Protein AF-A0A662KQP1-F1 (afdb_monomer)

Foldseek 3Di:
DWDKDKDDQVVVVQKDKDWDADPPDPPRNDTDIDIDGDIDIGTD

Secondary structure (DSSP, 8-state):
---EEEE-TTTTT-EEEEEE--TT-TTTTSSEEEEEE--EEEE-

Mean predicted aligned error: 3.43 Å

pLDDT: mean 96.1, std 5.4, range [67.31, 98.56]

Radius of gyration: 15.24 Å; Cα contacts (8 Å, |Δi|>4): 68; chains: 1; bounding box: 30×13×43 Å

Nearest PDB structures (foldseek):
  8cd1-assembly1_j  TM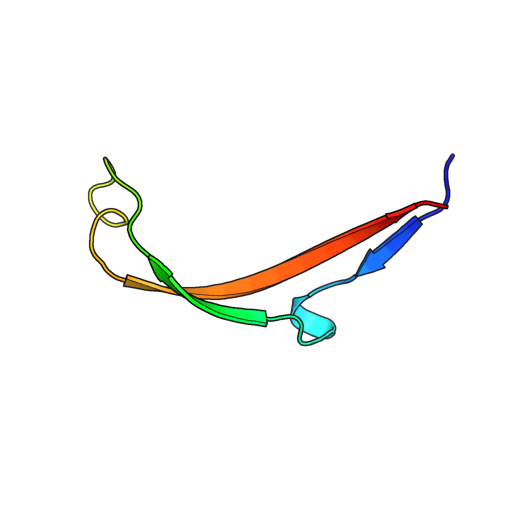=4.259E-01  e=6.363E+00  Pseudomonas aeruginosa PAO1
  4p24-assembly1_E  TM=2.296E-01  e=8.563E+00  Staphylococcus aureus subsp. aureus Mu50

Solvent-accessible surface area (backbone atoms only — not comparable to full-atom values): 2819 Å² total; per-residue (Å²): 132,84,62,67,51,80,45,56,11,74,85,70,66,42,58,52,73,49,72,51,64,43,82,98,35,89,77,56,37,42,84,45,70,51,78,47,59,55,66,49,76,49,73,116

Sequence (44 aa):
MMSYIEIDGWRANIRFSSAHIIPEYDKCGRLHGHTYAIHAKIYG

Structure (mmCIF, N/CA/C/O backbone):
data_AF-A0A662KQP1-F1
#
_entry.id   AF-A0A662KQP1-F1
#
loop_
_atom_site.group_PDB
_atom_site.id
_atom_site.type_symbol
_atom_site.label_atom_id
_atom_site.label_alt_id
_atom_site.label_comp_id
_atom_site.label_asym_id
_atom_site.label_entity_id
_atom_site.label_seq_id
_atom_site.pdbx_PDB_ins_code
_atom_site.Cartn_x
_atom_site.Cartn_y
_atom_site.Cartn_z
_atom_site.occupancy
_atom_site.B_iso_or_equiv
_atom_site.auth_seq_id
_atom_site.auth_comp_id
_atom_site.auth_asym_id
_atom_site.auth_atom_id
_atom_site.pdbx_PDB_model_num
ATOM 1 N N . MET A 1 1 ? -0.712 -2.143 28.310 1.00 67.31 1 MET A N 1
ATOM 2 C CA . MET A 1 1 ? -0.899 -2.542 26.899 1.00 67.31 1 MET A CA 1
ATOM 3 C C . MET A 1 1 ? -1.918 -1.584 26.308 1.00 67.31 1 MET A C 1
ATOM 5 O O . MET A 1 1 ? -3.011 -1.524 26.851 1.00 67.31 1 MET A O 1
ATOM 9 N N . MET A 1 2 ? -1.547 -0.772 25.312 1.00 79.88 2 MET A N 1
ATOM 10 C CA . MET A 1 2 ? -2.512 0.112 24.641 1.00 79.88 2 MET A CA 1
ATOM 11 C C . MET A 1 2 ? -3.411 -0.737 23.742 1.00 79.88 2 MET A C 1
ATOM 13 O O . MET A 1 2 ? -2.908 -1.535 22.947 1.00 79.88 2 MET A O 1
ATOM 17 N N . SER A 1 3 ? -4.724 -0.594 23.899 1.00 91.44 3 SER A N 1
ATOM 18 C CA . SER A 1 3 ? -5.710 -1.193 23.001 1.00 91.44 3 SER A CA 1
ATOM 19 C C . SER A 1 3 ? -5.655 -0.518 21.633 1.00 91.44 3 SER A C 1
ATOM 21 O O . SER A 1 3 ? -5.453 0.692 21.546 1.00 91.44 3 SER A O 1
ATOM 23 N N . TYR A 1 4 ? -5.856 -1.294 20.569 1.00 96.12 4 TYR A N 1
ATOM 24 C CA . TYR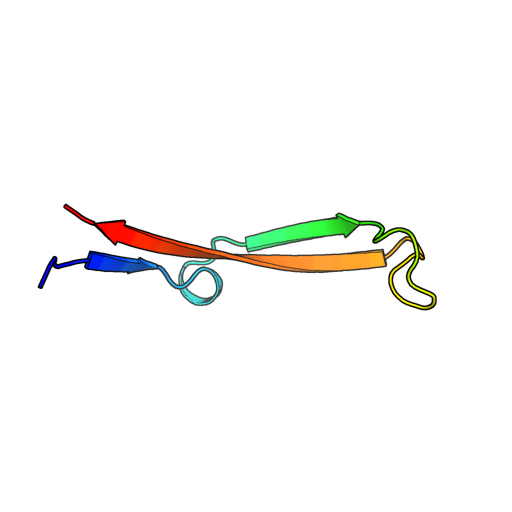 A 1 4 ? -5.968 -0.767 19.214 1.00 96.12 4 TYR A CA 1
ATOM 25 C C . TYR A 1 4 ? -7.041 -1.502 18.417 1.00 96.12 4 TYR A C 1
ATOM 27 O O . TYR A 1 4 ? -7.380 -2.648 18.715 1.00 96.12 4 TYR A O 1
ATOM 35 N N . ILE A 1 5 ? -7.543 -0.830 17.386 1.00 97.19 5 ILE A N 1
ATOM 36 C CA . ILE A 1 5 ? -8.392 -1.415 16.349 1.00 97.19 5 ILE A CA 1
ATOM 37 C C . ILE A 1 5 ? -7.520 -1.690 15.128 1.00 97.19 5 ILE A C 1
ATOM 39 O O . ILE A 1 5 ? -6.727 -0.840 14.721 1.00 97.19 5 ILE A O 1
ATOM 43 N N . GLU A 1 6 ? -7.673 -2.871 14.538 1.00 97.69 6 GLU A N 1
ATOM 44 C CA . GLU A 1 6 ? -6.988 -3.260 1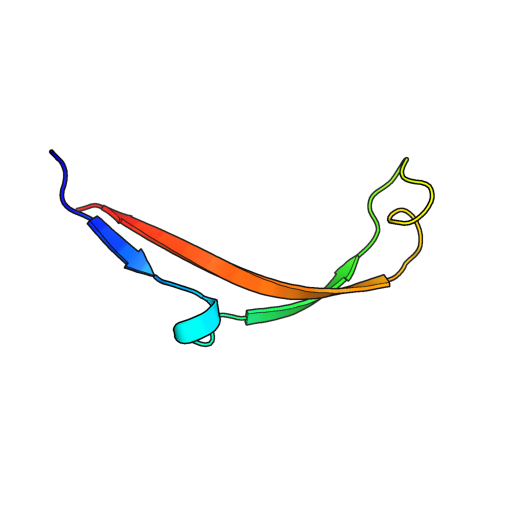3.309 1.00 97.69 6 GLU A CA 1
ATOM 45 C C . GLU A 1 6 ? -7.941 -3.207 12.114 1.00 97.69 6 GLU A C 1
ATOM 47 O O . GLU A 1 6 ? -9.065 -3.708 12.168 1.00 97.69 6 GLU A O 1
ATOM 52 N N . ILE A 1 7 ? -7.471 -2.600 11.028 1.00 98.00 7 ILE A N 1
ATOM 53 C CA . ILE A 1 7 ? -8.161 -2.521 9.746 1.00 98.00 7 ILE A CA 1
ATOM 54 C C . ILE A 1 7 ? -7.371 -3.339 8.728 1.00 98.00 7 ILE A C 1
ATOM 56 O O . ILE A 1 7 ? -6.242 -3.000 8.365 1.00 98.00 7 ILE A O 1
ATOM 60 N N . ASP A 1 8 ? -8.005 -4.396 8.228 1.00 98.38 8 ASP A N 1
ATOM 61 C CA . ASP A 1 8 ? -7.540 -5.155 7.073 1.00 98.38 8 ASP A CA 1
ATOM 62 C C . ASP A 1 8 ? -8.088 -4.525 5.783 1.00 98.38 8 ASP A C 1
ATOM 64 O O . ASP A 1 8 ? -9.272 -4.665 5.467 1.00 98.38 8 ASP A O 1
ATOM 68 N N . GLY A 1 9 ? -7.225 -3.847 5.022 1.00 98.44 9 GLY A N 1
ATOM 69 C CA . GLY A 1 9 ? -7.605 -3.168 3.782 1.00 98.44 9 GLY A CA 1
ATOM 70 C C . GLY A 1 9 ? -8.139 -4.091 2.686 1.00 98.44 9 GLY A C 1
ATOM 71 O O . GLY A 1 9 ? -8.981 -3.668 1.888 1.00 98.44 9 GLY A O 1
ATOM 72 N N . TRP A 1 10 ? -7.726 -5.364 2.654 1.00 98.31 10 TRP A N 1
ATOM 73 C CA . TRP A 1 10 ? -8.262 -6.325 1.688 1.00 98.31 10 TRP A CA 1
ATOM 74 C C . TRP A 1 10 ? -9.721 -6.625 1.998 1.00 98.31 10 TRP A C 1
ATOM 76 O O . TRP A 1 10 ? -10.569 -6.526 1.107 1.00 98.31 10 TRP A O 1
ATOM 86 N N . ARG A 1 11 ? -10.025 -6.925 3.264 1.00 98.25 11 ARG A N 1
ATOM 87 C CA . ARG A 1 11 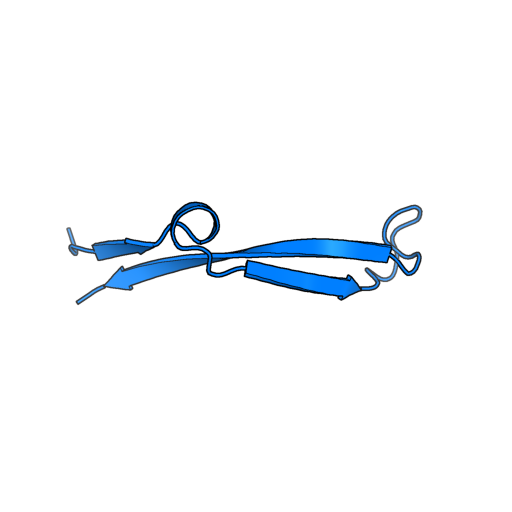? -11.387 -7.250 3.715 1.00 98.25 11 ARG A CA 1
ATOM 88 C C . ARG A 1 11 ? -12.301 -6.027 3.724 1.00 98.25 11 ARG A C 1
ATOM 90 O O . ARG A 1 11 ? -13.457 -6.144 3.335 1.00 98.25 11 ARG A O 1
ATOM 97 N N . ALA A 1 12 ? -11.776 -4.863 4.100 1.00 97.75 12 ALA A N 1
ATOM 98 C CA . ALA A 1 12 ? -12.518 -3.604 4.164 1.00 97.75 12 ALA A CA 1
ATOM 99 C C . ALA A 1 12 ? -12.680 -2.898 2.803 1.00 97.75 12 ALA A C 1
ATOM 101 O O . ALA A 1 12 ? -13.301 -1.843 2.735 1.00 97.75 12 ALA A O 1
ATOM 102 N N . ASN A 1 13 ? -12.126 -3.460 1.721 1.00 97.81 13 ASN A N 1
ATOM 103 C CA . ASN A 1 13 ? -12.128 -2.859 0.382 1.00 97.81 13 ASN A CA 1
ATOM 104 C C . ASN A 1 13 ? -11.482 -1.456 0.328 1.00 97.81 13 ASN A C 1
ATOM 106 O O . ASN A 1 13 ? -11.860 -0.616 -0.485 1.00 97.81 13 ASN A O 1
ATOM 110 N N . ILE A 1 14 ? -10.470 -1.220 1.168 1.00 98.25 14 ILE A N 1
ATOM 111 C CA . ILE A 1 14 ? -9.643 -0.008 1.138 1.00 98.25 14 ILE A CA 1
ATOM 112 C C . ILE A 1 14 ? -8.445 -0.304 0.241 1.00 98.25 14 ILE A C 1
ATOM 114 O O . ILE A 1 14 ? -7.344 -0.627 0.698 1.00 98.25 14 ILE A O 1
ATOM 118 N N . ARG A 1 15 ? -8.709 -0.287 -1.065 1.00 98.56 15 ARG A N 1
ATOM 119 C CA . ARG A 1 15 ? -7.765 -0.691 -2.106 1.00 98.56 15 ARG A CA 1
ATOM 120 C C . ARG A 1 15 ? -7.683 0.367 -3.194 1.00 98.56 15 ARG A C 1
ATOM 122 O O . ARG A 1 15 ? -8.651 1.080 -3.441 1.00 98.56 15 ARG A O 1
ATOM 129 N N . PHE A 1 16 ? -6.551 0.420 -3.880 1.00 98.56 16 PHE A N 1
ATOM 130 C CA . PHE A 1 16 ? -6.381 1.221 -5.088 1.00 98.56 16 PHE A CA 1
ATOM 131 C C . PHE A 1 16 ? -5.498 0.479 -6.088 1.00 98.56 16 PHE A C 1
ATOM 133 O O . PHE A 1 16 ? -4.590 -0.257 -5.704 1.00 98.56 16 PHE A O 1
ATOM 140 N N . SER A 1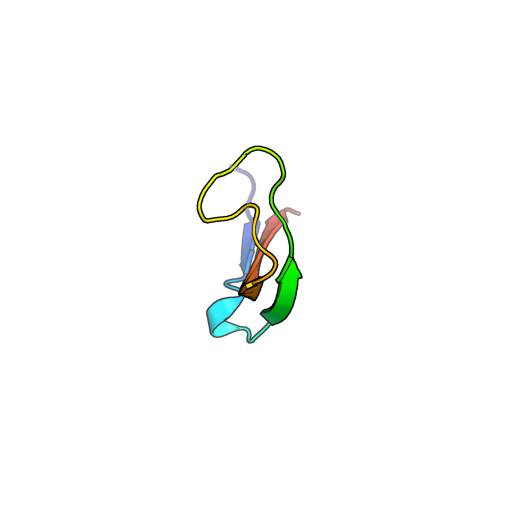 17 ? -5.756 0.670 -7.377 1.00 98.56 17 SER A N 1
ATOM 141 C CA . SER A 1 17 ? -4.900 0.149 -8.442 1.00 98.56 17 SER A CA 1
ATOM 142 C C . SER A 1 17 ? -4.069 1.292 -9.006 1.00 98.56 17 SER A C 1
ATOM 144 O O . SER A 1 17 ? -4.604 2.364 -9.281 1.00 98.56 17 SER A O 1
ATOM 146 N N . SER A 1 18 ? -2.763 1.079 -9.154 1.00 98.38 18 SER A N 1
ATOM 147 C CA . SER A 1 18 ? -1.851 2.105 -9.663 1.00 98.38 18 SER A CA 1
ATOM 148 C C . SER A 1 18 ? -0.732 1.496 -10.497 1.00 98.38 18 SER A C 1
ATOM 150 O O . SER A 1 18 ? -0.340 0.346 -10.280 1.00 98.38 18 SER A O 1
ATOM 152 N N . ALA A 1 19 ? -0.211 2.292 -11.430 1.00 98.31 19 ALA A N 1
ATOM 153 C CA . ALA A 1 19 ? 1.051 2.028 -12.100 1.00 98.31 19 ALA A CA 1
ATOM 154 C C . ALA A 1 19 ? 2.201 2.715 -11.348 1.00 98.31 19 ALA A C 1
ATOM 156 O O . ALA A 1 19 ? 2.033 3.795 -10.782 1.00 98.31 19 ALA A O 1
ATOM 157 N N . HIS A 1 20 ? 3.377 2.094 -11.340 1.00 97.56 20 HIS A N 1
ATOM 158 C CA . HIS A 1 20 ? 4.567 2.608 -10.667 1.00 97.56 20 HIS A CA 1
ATOM 159 C C . HIS A 1 20 ? 5.860 2.125 -11.335 1.00 97.56 20 HIS A C 1
ATOM 161 O O . HIS A 1 20 ? 5.857 1.225 -12.182 1.00 97.56 20 HIS A O 1
ATOM 167 N N . ILE A 1 21 ? 6.964 2.749 -10.933 1.00 98.06 21 ILE A N 1
ATOM 168 C CA . ILE A 1 21 ? 8.337 2.378 -11.273 1.00 98.06 21 ILE A CA 1
ATOM 169 C C . ILE A 1 21 ? 9.126 2.377 -9.965 1.00 98.06 21 ILE A C 1
ATOM 171 O O . ILE A 1 21 ? 9.014 3.325 -9.189 1.00 98.06 21 ILE A O 1
ATOM 175 N N . ILE A 1 22 ? 9.939 1.343 -9.740 1.00 97.31 22 ILE A N 1
ATOM 176 C CA . ILE A 1 22 ? 10.928 1.321 -8.656 1.00 97.31 22 ILE A CA 1
ATOM 177 C C . ILE A 1 22 ? 12.311 1.474 -9.299 1.00 97.31 22 ILE A C 1
ATOM 179 O O . ILE A 1 22 ? 12.804 0.500 -9.874 1.00 97.31 22 ILE A O 1
ATOM 183 N N . PRO A 1 23 ? 12.925 2.673 -9.268 1.00 96.19 23 PRO A N 1
ATOM 184 C CA . PRO A 1 23 ? 14.233 2.898 -9.877 1.00 96.19 23 PRO A CA 1
ATOM 185 C C . PRO A 1 23 ? 15.272 1.887 -9.382 1.00 96.19 23 PRO A C 1
ATOM 187 O O . PRO A 1 23 ? 15.167 1.398 -8.263 1.00 96.19 23 PRO A O 1
ATOM 190 N N . GLU A 1 24 ? 16.268 1.586 -10.220 1.00 96.31 24 GLU A N 1
ATOM 191 C CA . GLU A 1 24 ? 17.407 0.703 -9.893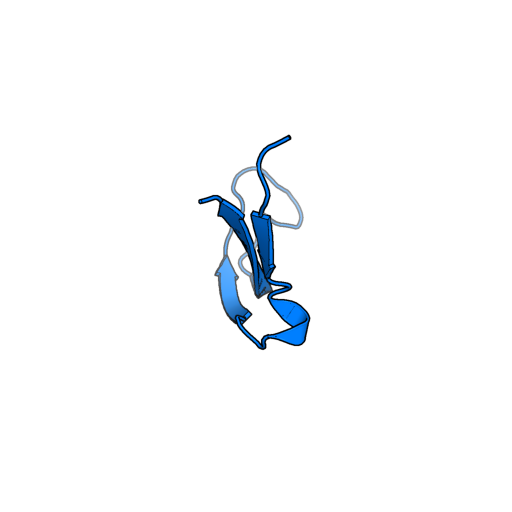 1.00 96.31 24 GLU A CA 1
ATOM 192 C C . GLU A 1 24 ? 17.080 -0.803 -9.769 1.00 96.31 24 GLU A C 1
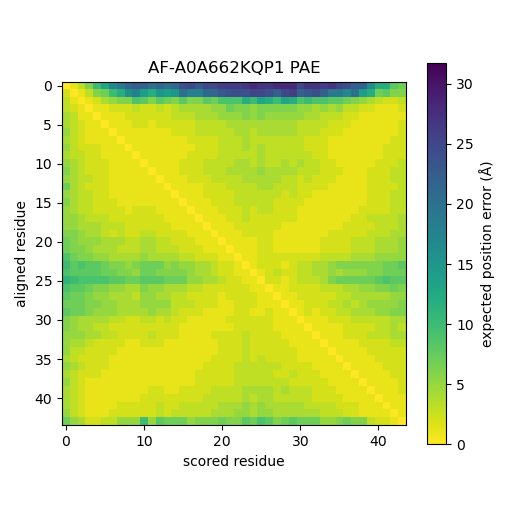ATOM 194 O O . GLU A 1 24 ? 17.954 -1.600 -9.439 1.00 96.31 24 GLU A O 1
ATOM 199 N N . TYR A 1 25 ? 15.856 -1.232 -10.104 1.00 95.75 25 TYR A N 1
ATOM 200 C CA . TYR A 1 25 ? 15.476 -2.652 -10.161 1.00 95.75 25 TYR A CA 1
ATOM 201 C C . TYR A 1 25 ? 15.311 -3.154 -11.604 1.00 95.75 25 TYR A C 1
ATOM 203 O O . TYR A 1 25 ? 14.562 -2.572 -12.382 1.00 95.75 25 TYR A O 1
ATOM 211 N N . ASP A 1 26 ? 15.885 -4.312 -11.946 1.00 94.06 26 ASP A N 1
ATOM 212 C CA . ASP A 1 26 ? 15.815 -4.858 -13.318 1.00 94.06 26 ASP A CA 1
ATOM 213 C C . ASP A 1 26 ? 14.385 -5.157 -13.798 1.00 94.06 26 ASP A C 1
ATOM 215 O O . ASP A 1 26 ? 13.968 -4.775 -14.898 1.00 94.06 26 ASP A O 1
ATOM 219 N N . LYS A 1 27 ? 13.615 -5.881 -12.977 1.00 94.19 27 LYS A N 1
ATOM 220 C CA . LYS A 1 27 ? 12.237 -6.268 -13.314 1.00 94.19 27 LYS A CA 1
ATOM 221 C C . LYS A 1 27 ? 11.239 -5.184 -12.906 1.00 94.19 27 LYS A C 1
ATOM 223 O O . LYS A 1 27 ? 10.401 -4.797 -13.716 1.00 94.19 27 LYS A O 1
ATOM 228 N N . CYS A 1 28 ? 11.336 -4.692 -11.669 1.00 96.19 28 CYS A N 1
ATOM 229 C CA . CYS A 1 28 ? 10.390 -3.724 -11.098 1.00 96.19 28 CYS A CA 1
ATOM 230 C C . CYS A 1 28 ? 10.685 -2.258 -11.466 1.00 96.19 28 CYS A C 1
ATOM 232 O O . CYS A 1 28 ? 9.849 -1.395 -11.205 1.00 96.19 28 CYS A O 1
ATOM 234 N N . GLY A 1 29 ? 11.827 -1.964 -12.092 1.00 96.06 29 GLY A N 1
ATOM 235 C CA . GLY A 1 29 ? 12.141 -0.637 -12.632 1.00 96.06 29 GLY A CA 1
ATOM 236 C C . GLY A 1 29 ? 11.500 -0.345 -13.985 1.00 96.06 29 GLY A C 1
ATOM 237 O O . GLY A 1 29 ? 11.608 0.763 -14.497 1.00 96.06 29 GLY A O 1
ATOM 238 N N . ARG A 1 30 ? 10.787 -1.311 -14.566 1.00 96.56 30 ARG A N 1
ATOM 239 C CA . ARG A 1 30 ? 9.924 -1.089 -15.731 1.00 96.56 30 ARG A CA 1
ATOM 240 C C . ARG A 1 30 ? 8.576 -0.559 -15.258 1.00 96.56 30 ARG A C 1
ATOM 242 O O . ARG A 1 30 ? 8.108 -0.951 -14.191 1.00 96.56 30 ARG A O 1
ATOM 249 N N . LEU A 1 31 ? 7.922 0.272 -16.067 1.00 97.81 31 LEU A N 1
ATOM 250 C CA . LEU A 1 31 ? 6.550 0.689 -15.783 1.00 97.81 31 LEU A CA 1
ATOM 251 C C . LEU A 1 31 ? 5.635 -0.543 -15.747 1.00 97.81 31 LEU A C 1
ATOM 253 O O . LEU A 1 31 ? 5.551 -1.297 -16.715 1.00 97.81 31 LEU A O 1
ATOM 257 N N . HIS A 1 32 ? 4.965 -0.742 -14.619 1.00 98.06 32 HIS A N 1
ATOM 258 C CA . HIS A 1 32 ? 3.998 -1.815 -14.400 1.00 98.06 32 HIS A CA 1
ATOM 259 C C . HIS A 1 32 ? 3.004 -1.383 -13.319 1.00 98.06 32 HIS A C 1
ATOM 261 O O . HIS A 1 32 ? 3.122 -0.278 -12.796 1.00 98.06 32 HIS A O 1
ATOM 267 N N . GLY A 1 33 ? 2.022 -2.213 -12.974 1.00 97.88 33 GLY A N 1
ATOM 268 C CA . GLY A 1 33 ? 1.032 -1.851 -11.962 1.00 97.88 33 GLY A CA 1
ATOM 269 C C . GLY A 1 33 ? 0.613 -3.006 -11.074 1.00 97.88 33 GLY A C 1
ATOM 270 O O . GLY A 1 33 ? 0.852 -4.170 -11.396 1.00 97.88 33 GLY A O 1
ATOM 271 N N . HIS A 1 34 ? -0.026 -2.646 -9.964 1.00 98.31 34 HIS A N 1
ATOM 272 C CA . HIS A 1 34 ? -0.571 -3.568 -8.972 1.00 98.31 34 HIS A CA 1
ATOM 273 C C . HIS A 1 34 ? -1.873 -3.023 -8.391 1.00 98.31 34 HIS A C 1
ATOM 275 O O . HIS A 1 34 ? -2.189 -1.837 -8.511 1.00 98.31 34 HIS A O 1
ATOM 281 N N . THR A 1 35 ? -2.610 -3.904 -7.720 1.00 98.56 35 THR A N 1
ATOM 282 C CA . THR A 1 35 ? -3.621 -3.490 -6.746 1.00 98.56 35 THR A CA 1
ATOM 283 C C . THR A 1 35 ? -2.982 -3.497 -5.367 1.00 98.56 35 THR A C 1
ATOM 285 O O . THR A 1 35 ? -2.392 -4.495 -4.960 1.00 98.56 35 THR A O 1
ATOM 288 N N . TYR A 1 36 ? -3.111 -2.385 -4.661 1.00 98.56 36 TYR A N 1
ATOM 289 C CA . TYR A 1 36 ? -2.603 -2.168 -3.316 1.00 98.56 36 TYR A CA 1
ATOM 290 C C . TYR A 1 36 ? -3.775 -2.110 -2.339 1.00 98.56 36 TYR A C 1
ATOM 292 O O . TYR A 1 36 ? -4.866 -1.667 -2.701 1.00 98.56 36 TYR A O 1
ATOM 300 N N . ALA A 1 37 ? -3.544 -2.520 -1.095 1.00 98.56 37 ALA A N 1
ATOM 301 C CA . ALA A 1 37 ? -4.482 -2.355 0.009 1.00 98.56 37 ALA A CA 1
ATOM 302 C C . ALA A 1 37 ? -3.823 -1.566 1.140 1.00 98.56 37 ALA A C 1
ATOM 304 O O . ALA A 1 37 ? -2.622 -1.702 1.380 1.00 98.56 37 ALA A O 1
ATOM 305 N N . ILE A 1 38 ? -4.612 -0.750 1.837 1.00 98.38 38 ILE A N 1
ATOM 306 C CA . ILE A 1 38 ? -4.142 0.025 2.988 1.00 98.38 38 ILE A CA 1
ATOM 307 C C . ILE A 1 38 ? -4.593 -0.676 4.267 1.00 98.38 38 ILE A C 1
ATOM 309 O O . I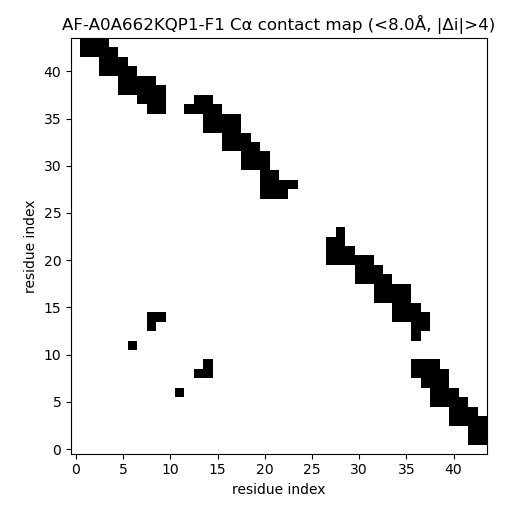LE A 1 38 ? -5.786 -0.788 4.539 1.00 98.38 38 ILE A O 1
ATOM 313 N N . HIS A 1 39 ? -3.625 -1.127 5.060 1.00 98.38 39 HIS A N 1
ATOM 314 C CA . HIS A 1 39 ? -3.840 -1.678 6.398 1.00 98.38 39 HIS A CA 1
ATOM 315 C C . HIS A 1 39 ? -3.546 -0.607 7.450 1.00 98.38 39 HIS A C 1
ATOM 317 O O . HIS A 1 39 ? -2.624 0.190 7.270 1.00 98.38 39 HIS A O 1
ATOM 323 N N . ALA A 1 40 ? -4.293 -0.592 8.555 1.00 97.88 40 ALA A N 1
ATOM 324 C CA . ALA A 1 40 ? -4.086 0.390 9.618 1.00 97.88 40 ALA A CA 1
ATOM 325 C C . ALA A 1 40 ? -4.287 -0.210 11.012 1.00 97.88 40 ALA A C 1
ATOM 327 O O . ALA A 1 40 ? -5.126 -1.087 11.211 1.00 97.88 40 ALA A O 1
ATOM 328 N N . LYS A 1 41 ? -3.539 0.312 11.988 1.00 97.75 41 LYS A N 1
ATOM 329 C CA . LYS A 1 41 ? -3.778 0.106 13.420 1.00 97.75 41 LYS A CA 1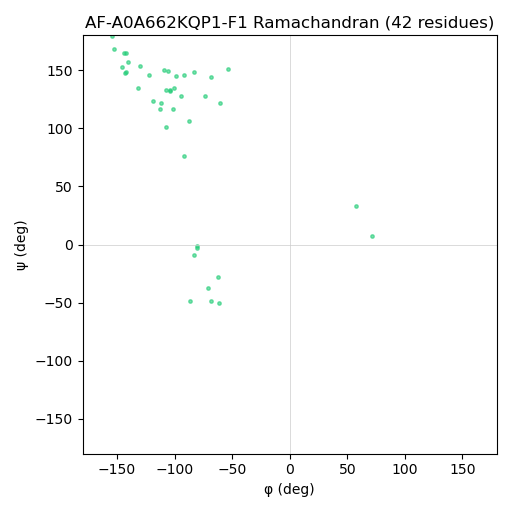
ATOM 330 C C . LYS A 1 41 ? -4.055 1.458 14.058 1.00 97.75 41 LYS A C 1
ATOM 332 O O . LYS A 1 41 ? -3.247 2.374 13.918 1.00 97.75 41 LYS A O 1
ATOM 337 N N . ILE A 1 42 ? -5.202 1.583 14.717 1.00 96.69 42 ILE A N 1
ATOM 338 C CA . ILE A 1 42 ? -5.673 2.830 15.325 1.00 96.69 42 ILE A CA 1
ATOM 339 C C . ILE A 1 42 ? -5.643 2.664 16.839 1.00 96.69 42 ILE A C 1
ATOM 341 O O . ILE A 1 42 ? -6.280 1.757 17.371 1.00 96.69 42 ILE A O 1
ATOM 345 N N . TYR A 1 43 ? -4.903 3.538 17.511 1.00 96.25 43 TYR A N 1
ATOM 346 C CA . TYR A 1 43 ? -4.713 3.549 18.961 1.00 96.25 43 TYR A CA 1
ATOM 347 C C . TYR A 1 43 ? -5.513 4.703 19.578 1.00 96.25 43 TYR A C 1
ATOM 349 O O . TYR A 1 43 ? -5.679 5.739 18.930 1.00 96.25 43 TYR A O 1
ATOM 357 N N . GLY A 1 44 ? -5.980 4.526 20.814 1.00 90.06 44 GLY A N 1
ATOM 358 C CA . GLY A 1 44 ? -6.706 5.529 21.599 1.00 90.06 44 GLY A CA 1
ATOM 359 C C . GLY A 1 44 ? -6.407 5.421 23.084 1.00 90.06 44 GLY A C 1
ATOM 360 O O . GLY A 1 44 ? -5.740 4.434 23.477 1.00 90.06 44 GLY A O 1
#